Protein AF-A0A5K4FBG6-F1 (afdb_monomer_lite)

Organism: Schistosoma mansoni (NCBI:txid6183)

Sequence (155 aa):
MKANELESYDETVQRMGPLIDKEIAEIKANLTNHGVQFDKVIECRRMFYESEQGARTFNVMIETIQVNKFKSPLVVNYNFTELIKCSEEQKKRYQMQAESRNGSACYVNLPPQYIEEIQKLDGRFSVFYILKHKFSKYLFLIRFGWEVIRVVKAG

Foldseek 3Di:
DDPVVLVVLVVVLVVLVVVLVVLLVVLVVVVVVVVDPSPLLVVLLLLLLCLVLLLVLLVVVLVCVVVPCVPPPLSVPDDCVVVNVVSVVSNVVSVCSNVVRPSVVSPPPPDPVSVVSVVVSSVSSNVSSNSVSVSVSVVVCVVVVVVSVVVSVVD

Radius of gyration: 19.66 Å; chains: 1; bounding box: 56×36×48 Å

Secondary structure (DSSP, 8-state):
--HHHHHHHHHHHHHHHHHHHHHHHHHHHHHHTTT--THHHHHHHHHHHHHHHHHHHHHHHHHHHHH----STTTTT---HHHHHHHHHHHHHHHHHHHTT-GGGGGTT--HHHHHHHHHHHHHHHHHHHHHHHHHHHHHHHHHHHHHHHHHHH-

pLDDT: mean 70.47, std 11.45, range [43.69, 90.88]

Structure (mmCIF, N/CA/C/O backbone):
data_AF-A0A5K4FBG6-F1
#
_entry.id   AF-A0A5K4FBG6-F1
#
loop_
_atom_site.group_PDB
_atom_site.id
_atom_site.type_symbol
_atom_site.label_atom_id
_atom_site.label_alt_id
_atom_site.label_comp_id
_atom_site.label_asym_id
_atom_site.label_entity_id
_atom_site.label_seq_id
_atom_site.pdbx_PDB_ins_code
_atom_site.Cartn_x
_atom_site.Cartn_y
_atom_site.Cartn_z
_atom_site.occupancy
_atom_site.B_iso_or_equiv
_atom_site.auth_seq_id
_atom_site.auth_comp_id
_atom_site.auth_asym_id
_atom_site.auth_atom_id
_atom_site.pdbx_PDB_model_num
ATOM 1 N N . MET A 1 1 ? 8.052 13.661 -16.796 1.00 56.97 1 MET A N 1
ATOM 2 C CA . MET A 1 1 ? 6.845 13.977 -16.003 1.00 56.97 1 MET A CA 1
ATOM 3 C C . MET A 1 1 ? 7.062 15.319 -15.312 1.00 56.97 1 MET A C 1
ATOM 5 O O . MET A 1 1 ? 8.218 15.615 -15.024 1.00 56.97 1 MET A O 1
ATOM 9 N N . LYS A 1 2 ? 6.028 16.151 -15.126 1.00 64.56 2 LYS A N 1
ATOM 10 C CA . LYS A 1 2 ? 6.169 17.510 -14.554 1.00 64.56 2 LYS A CA 1
ATOM 11 C C . LYS A 1 2 ? 6.132 17.451 -13.019 1.00 64.56 2 LYS A C 1
ATOM 13 O O . LYS A 1 2 ? 5.390 16.637 -12.480 1.00 64.56 2 LYS A O 1
ATOM 18 N N . ALA A 1 3 ? 6.902 18.304 -12.336 1.00 68.00 3 ALA A N 1
ATOM 19 C CA . ALA A 1 3 ? 6.976 18.360 -10.866 1.00 68.00 3 ALA A CA 1
ATOM 20 C C . ALA A 1 3 ? 5.586 18.455 -10.203 1.00 68.00 3 ALA A C 1
ATOM 22 O O . ALA A 1 3 ? 5.307 17.722 -9.259 1.00 68.00 3 ALA A O 1
ATOM 23 N N . ASN A 1 4 ? 4.681 19.228 -10.809 1.00 72.88 4 ASN A N 1
ATOM 24 C CA . ASN A 1 4 ? 3.313 19.442 -10.333 1.00 72.88 4 ASN A CA 1
ATOM 25 C C . ASN A 1 4 ? 2.499 18.144 -10.162 1.00 72.88 4 ASN A C 1
ATOM 27 O O . ASN A 1 4 ? 1.625 18.070 -9.306 1.00 72.88 4 ASN A O 1
ATOM 31 N N . GLU A 1 5 ? 2.747 17.110 -10.976 1.00 74.50 5 GLU A N 1
ATOM 32 C CA . GLU A 1 5 ? 2.021 15.840 -10.833 1.00 74.50 5 GLU A CA 1
ATOM 33 C C . GLU A 1 5 ? 2.502 15.053 -9.607 1.00 74.50 5 GLU A C 1
ATOM 35 O O . GLU A 1 5 ? 1.698 14.405 -8.942 1.00 74.50 5 GLU A O 1
ATOM 40 N N . LEU A 1 6 ? 3.802 15.114 -9.292 1.00 71.62 6 LEU A N 1
ATOM 41 C CA . LEU A 1 6 ? 4.362 14.461 -8.108 1.00 71.62 6 LEU A CA 1
ATOM 42 C C . LEU A 1 6 ? 3.855 15.131 -6.828 1.00 71.62 6 LEU A C 1
ATOM 44 O O . LEU A 1 6 ? 3.437 14.428 -5.913 1.00 71.62 6 LEU A O 1
ATOM 48 N N . GLU A 1 7 ? 3.849 16.465 -6.808 1.00 78.44 7 GLU A N 1
ATOM 49 C CA . GLU A 1 7 ? 3.291 17.267 -5.713 1.00 78.44 7 GLU A CA 1
ATOM 50 C C . GLU A 1 7 ? 1.811 16.939 -5.503 1.00 78.44 7 GLU A C 1
ATOM 52 O O . GLU A 1 7 ? 1.404 16.625 -4.390 1.00 78.44 7 GLU A O 1
ATOM 57 N N . SER A 1 8 ? 1.020 16.868 -6.579 1.00 82.69 8 SER A N 1
ATOM 58 C CA . SER A 1 8 ? -0.396 16.498 -6.486 1.00 82.69 8 SER A CA 1
ATOM 59 C C . SER A 1 8 ? -0.616 15.099 -5.887 1.00 82.69 8 SER A C 1
ATOM 61 O O . SER A 1 8 ? -1.532 14.906 -5.080 1.00 82.69 8 SER A O 1
ATOM 63 N N . TYR A 1 9 ? 0.216 14.112 -6.242 1.00 81.44 9 TYR A N 1
ATOM 64 C CA . TYR A 1 9 ? 0.141 12.781 -5.633 1.00 81.44 9 TYR A CA 1
ATOM 65 C C . TYR A 1 9 ? 0.520 12.798 -4.151 1.00 81.44 9 TYR A C 1
ATOM 67 O O . TYR A 1 9 ? -0.192 12.185 -3.355 1.00 81.44 9 TYR A O 1
ATOM 75 N N . ASP A 1 10 ? 1.600 13.491 -3.786 1.00 81.44 10 ASP A N 1
ATOM 76 C CA . ASP A 1 10 ? 2.048 13.619 -2.395 1.00 81.44 10 ASP A CA 1
ATOM 77 C C . ASP A 1 10 ? 0.982 14.304 -1.532 1.00 81.44 10 ASP A C 1
ATOM 79 O O . ASP A 1 10 ? 0.535 13.739 -0.536 1.00 81.44 10 ASP A O 1
ATOM 83 N N . GLU A 1 11 ? 0.457 15.446 -1.982 1.00 88.12 11 GLU A N 1
ATOM 84 C CA . GLU A 1 11 ? -0.641 16.156 -1.320 1.00 88.12 11 GLU A CA 1
ATOM 85 C C . GLU A 1 11 ? -1.874 15.267 -1.137 1.00 88.12 11 GLU A C 1
ATOM 87 O O . GLU A 1 11 ? -2.527 15.296 -0.092 1.00 88.12 11 GLU A O 1
ATOM 92 N N . THR A 1 12 ? -2.216 14.456 -2.143 1.00 88.50 12 THR A N 1
ATOM 93 C CA . THR A 1 12 ? -3.372 13.556 -2.053 1.00 88.50 12 THR A CA 1
ATOM 94 C C . THR A 1 12 ? -3.125 12.436 -1.043 1.00 88.50 12 THR A C 1
ATOM 96 O O . THR A 1 12 ? -4.014 12.120 -0.251 1.00 88.50 12 THR A O 1
ATOM 99 N N . VAL A 1 13 ? -1.925 11.849 -1.025 1.00 82.56 13 VAL A N 1
ATOM 100 C CA . VAL A 1 13 ? -1.536 10.826 -0.041 1.00 82.56 13 VAL A CA 1
ATOM 101 C C . VAL A 1 13 ? -1.555 11.411 1.374 1.00 82.56 13 VAL A C 1
ATOM 103 O O . VAL A 1 13 ? -2.164 10.815 2.265 1.00 82.56 13 VAL A O 1
ATOM 106 N N . GLN A 1 14 ? -0.974 12.597 1.569 1.00 88.62 14 GLN A N 1
ATOM 107 C CA . GLN A 1 14 ? -0.964 13.309 2.850 1.00 88.62 14 GLN A CA 1
ATOM 108 C C . GLN A 1 14 ? -2.370 13.683 3.322 1.00 88.62 14 GLN A C 1
ATOM 110 O O . GLN A 1 14 ? -2.653 13.627 4.514 1.00 88.62 14 GLN A O 1
ATOM 115 N N . ARG A 1 15 ? -3.277 14.015 2.399 1.00 90.88 15 ARG A N 1
ATOM 116 C CA . ARG A 1 15 ? -4.679 14.312 2.718 1.00 90.88 15 ARG A CA 1
ATOM 117 C C . ARG A 1 15 ? -5.472 13.064 3.092 1.00 90.88 15 ARG A C 1
ATOM 119 O O . ARG A 1 15 ? -6.318 13.123 3.979 1.00 90.88 15 ARG A O 1
ATOM 126 N N . MET A 1 16 ? -5.243 11.946 2.406 1.00 88.75 16 MET A N 1
ATOM 127 C CA . MET A 1 16 ? -6.027 10.729 2.619 1.00 88.75 16 MET A CA 1
ATOM 128 C C . MET A 1 16 ? -5.605 9.926 3.845 1.00 88.75 16 MET A C 1
ATOM 130 O O . MET A 1 16 ? -6.476 9.318 4.458 1.00 88.75 16 MET A O 1
ATOM 134 N N . GLY A 1 17 ? -4.321 9.928 4.213 1.00 85.69 17 GLY A N 1
ATOM 135 C CA . GLY A 1 17 ? -3.833 9.200 5.393 1.00 85.69 17 GLY A CA 1
ATOM 136 C C . GLY A 1 17 ? -4.642 9.516 6.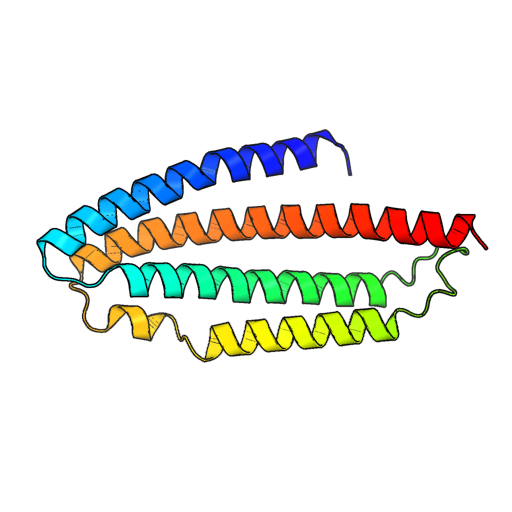661 1.00 85.69 17 GLY A C 1
ATOM 137 O O . GLY A 1 17 ? -5.289 8.616 7.190 1.00 85.69 17 GLY A O 1
ATOM 138 N N . PRO A 1 18 ? -4.740 10.794 7.077 1.00 90.12 18 PRO A N 1
ATOM 139 C CA . PRO A 1 18 ? -5.518 11.190 8.251 1.00 90.12 18 PRO A CA 1
ATOM 140 C C . PRO A 1 18 ? -7.015 10.866 8.157 1.00 90.12 18 PRO A C 1
ATOM 142 O O . PRO A 1 18 ? -7.645 10.576 9.170 1.00 90.12 18 PRO A O 1
ATOM 145 N N . LEU A 1 19 ? -7.606 10.913 6.954 1.00 88.50 19 LEU A N 1
ATOM 146 C CA . LEU A 1 19 ? -9.012 10.537 6.754 1.00 88.50 19 LEU A CA 1
ATOM 147 C C . LEU A 1 19 ? -9.227 9.043 7.004 1.00 88.50 19 LEU A C 1
ATOM 149 O O . LEU A 1 19 ? -10.207 8.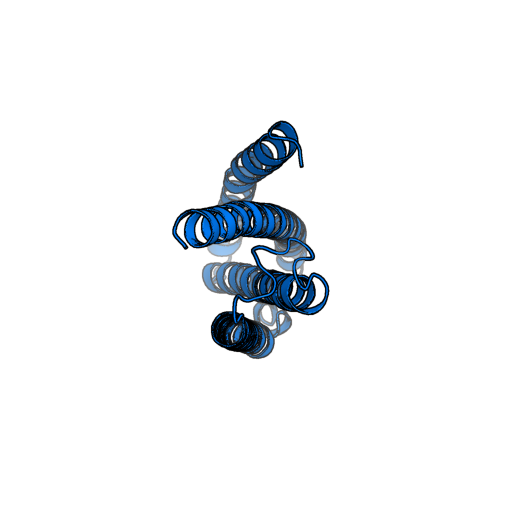664 7.639 1.00 88.50 19 LEU A O 1
ATOM 153 N N . ILE A 1 20 ? -8.301 8.210 6.529 1.00 87.19 20 ILE A N 1
ATOM 154 C CA . ILE A 1 20 ? -8.320 6.766 6.764 1.00 87.19 20 ILE A CA 1
ATOM 155 C C . ILE A 1 20 ? -8.095 6.472 8.246 1.00 87.19 20 ILE A C 1
ATOM 157 O O . ILE A 1 20 ? -8.862 5.708 8.823 1.00 87.19 20 ILE A O 1
ATOM 161 N N . ASP A 1 21 ? -7.116 7.115 8.885 1.00 87.94 21 ASP A N 1
ATOM 162 C CA . ASP A 1 21 ? -6.838 6.931 10.315 1.00 87.94 21 ASP A CA 1
ATOM 163 C C . ASP A 1 21 ? -8.040 7.316 11.188 1.00 87.94 21 ASP A C 1
ATOM 165 O O . ASP A 1 21 ? -8.367 6.615 12.149 1.00 87.94 21 ASP A O 1
ATOM 169 N N . LYS A 1 22 ? -8.742 8.397 10.825 1.00 90.38 22 LYS A N 1
ATOM 170 C CA . LYS A 1 22 ? -9.979 8.809 11.494 1.00 90.38 22 LYS A CA 1
ATOM 171 C C . LYS A 1 22 ? -11.076 7.751 11.356 1.00 90.38 22 LYS A C 1
ATOM 173 O O . LYS A 1 22 ? -11.660 7.366 12.363 1.00 90.38 22 LYS A O 1
ATOM 178 N N . GLU A 1 23 ? -11.340 7.259 10.146 1.00 86.81 23 GLU A N 1
ATOM 179 C CA . GLU A 1 23 ? -12.356 6.216 9.943 1.00 86.81 23 GLU A CA 1
ATOM 180 C C . GLU A 1 23 ? -11.986 4.904 10.646 1.00 86.81 23 GLU A C 1
ATOM 182 O O . GLU A 1 23 ? -12.846 4.263 11.243 1.00 86.81 23 GLU A O 1
ATOM 187 N N . ILE A 1 24 ? -10.703 4.525 10.652 1.00 86.56 24 ILE A N 1
ATOM 188 C CA . ILE A 1 24 ? -10.212 3.383 11.436 1.00 86.56 24 ILE A CA 1
ATOM 189 C C . ILE A 1 24 ? -10.544 3.578 12.912 1.00 86.56 24 ILE A C 1
ATOM 191 O O . ILE A 1 24 ? -11.032 2.645 13.544 1.00 86.56 24 ILE A O 1
ATOM 195 N N . ALA A 1 25 ? -10.279 4.761 13.469 1.00 88.94 25 ALA A N 1
ATOM 196 C CA . ALA A 1 25 ? -10.555 5.047 14.871 1.00 88.94 25 ALA A CA 1
ATOM 197 C C . ALA A 1 25 ? -12.059 4.973 15.188 1.00 88.94 25 ALA A C 1
ATOM 199 O O . ALA A 1 25 ? -12.432 4.385 16.204 1.00 88.94 25 ALA A O 1
ATOM 200 N N . GLU A 1 26 ? -12.915 5.503 14.310 1.00 86.88 26 GLU A N 1
ATOM 201 C CA . GLU A 1 26 ? -14.378 5.450 14.450 1.00 86.88 26 GLU A CA 1
ATOM 202 C C . GLU A 1 26 ? -14.900 4.004 14.402 1.00 86.88 26 GLU A C 1
ATOM 204 O O . GLU A 1 26 ? -15.600 3.567 15.319 1.00 86.88 26 GLU A O 1
ATOM 209 N N . ILE A 1 27 ? -14.488 3.218 13.403 1.00 82.94 27 ILE A N 1
ATOM 210 C CA . ILE A 1 27 ? -14.902 1.813 13.271 1.00 82.94 27 ILE A CA 1
ATOM 211 C C . ILE A 1 27 ? -14.344 0.975 14.432 1.00 82.94 27 ILE A C 1
ATOM 213 O O . ILE A 1 27 ? -15.043 0.122 14.986 1.00 82.94 27 ILE A O 1
ATOM 217 N N . LYS A 1 28 ? -13.102 1.238 14.862 1.00 84.25 28 LYS A N 1
ATOM 218 C CA . LYS A 1 28 ? -12.495 0.579 16.026 1.00 84.25 28 LYS A CA 1
ATOM 219 C C . LYS A 1 28 ? -13.306 0.834 17.289 1.00 84.25 28 LYS A C 1
ATOM 221 O O . LYS A 1 28 ? -13.551 -0.112 18.040 1.00 84.25 28 LYS A O 1
ATOM 226 N N . ALA A 1 29 ? -13.705 2.081 17.529 1.00 85.19 29 ALA A N 1
ATOM 227 C CA . ALA A 1 29 ? -14.519 2.446 18.682 1.00 85.19 29 ALA A CA 1
ATOM 228 C C . ALA A 1 29 ? -15.874 1.724 18.650 1.00 85.19 29 ALA A C 1
ATOM 230 O O . ALA A 1 29 ? -16.243 1.091 19.639 1.00 85.19 29 ALA A O 1
ATOM 231 N N . ASN A 1 30 ? -16.552 1.724 17.497 1.00 80.62 30 ASN A N 1
ATOM 232 C CA . ASN A 1 30 ? -17.812 1.004 17.314 1.00 80.62 30 ASN A CA 1
ATOM 233 C C . ASN A 1 30 ? -17.658 -0.490 17.618 1.00 80.62 30 ASN A C 1
ATOM 235 O O . ASN A 1 30 ? -18.380 -1.026 18.450 1.00 80.62 30 ASN A O 1
ATOM 239 N N . LEU A 1 31 ? -16.681 -1.167 17.015 1.00 75.88 31 LEU A N 1
ATOM 240 C CA . LEU A 1 31 ? -16.495 -2.613 17.176 1.00 75.88 31 LEU A CA 1
ATOM 241 C C . LEU A 1 31 ? -16.027 -3.039 18.568 1.00 75.88 31 LEU A C 1
ATOM 243 O O . LEU A 1 31 ? -16.446 -4.088 19.065 1.00 75.88 31 LEU A O 1
ATOM 247 N N . THR A 1 32 ? -15.186 -2.229 19.213 1.00 79.00 32 THR A N 1
ATOM 248 C CA . THR A 1 32 ? -14.712 -2.506 20.577 1.00 79.00 32 THR A CA 1
ATOM 249 C C . THR A 1 32 ? -15.877 -2.508 21.564 1.00 79.00 32 THR A C 1
ATOM 251 O O . THR A 1 32 ? -15.936 -3.381 22.430 1.00 79.00 32 THR A O 1
ATOM 254 N N . ASN A 1 33 ? -16.860 -1.620 21.377 1.00 79.06 33 ASN A N 1
ATOM 255 C CA . ASN A 1 33 ? -18.080 -1.586 22.190 1.00 79.06 33 ASN A CA 1
ATOM 256 C C . ASN A 1 33 ? -18.920 -2.876 22.084 1.00 79.06 33 ASN A C 1
ATOM 258 O O . ASN A 1 33 ? -19.779 -3.117 22.928 1.00 79.06 33 ASN A O 1
ATOM 262 N N . HIS A 1 34 ? -18.652 -3.725 21.086 1.00 70.88 34 HIS A N 1
ATOM 263 C CA . HIS A 1 34 ? -19.331 -5.002 20.861 1.00 70.88 34 HIS A CA 1
ATOM 264 C C . HIS A 1 34 ? -18.429 -6.230 21.077 1.00 70.88 34 HIS A C 1
ATOM 266 O O . HIS A 1 34 ? -18.809 -7.343 20.717 1.00 70.88 34 HIS A O 1
ATOM 272 N N . GLY A 1 35 ? -17.241 -6.054 21.668 1.00 68.44 35 GLY A N 1
ATOM 273 C CA . GLY A 1 35 ? -16.344 -7.159 22.023 1.00 68.44 35 GLY A CA 1
ATOM 274 C C . GLY A 1 35 ? -15.569 -7.773 20.850 1.00 68.44 35 GLY A C 1
ATOM 275 O O . GLY A 1 35 ? -15.054 -8.884 20.975 1.00 68.44 35 GLY A O 1
ATOM 276 N N . VAL A 1 36 ? -15.463 -7.080 19.711 1.00 67.06 36 VAL A N 1
ATOM 277 C CA . VAL A 1 36 ? -14.757 -7.585 18.523 1.00 67.06 36 VAL A CA 1
ATOM 278 C C . VAL A 1 36 ? -13.307 -7.087 18.472 1.00 67.06 36 VAL A C 1
ATOM 280 O O . VAL A 1 36 ? -13.033 -5.896 18.606 1.00 67.06 36 VAL A O 1
ATOM 283 N N . GLN A 1 37 ? -12.355 -7.992 18.209 1.00 70.25 37 GLN A N 1
ATOM 284 C CA . GLN A 1 37 ? -10.927 -7.664 18.090 1.00 70.25 37 GLN A CA 1
ATOM 285 C C . GLN A 1 37 ? -10.589 -7.065 16.707 1.00 70.25 37 GLN A C 1
ATOM 287 O O . GLN A 1 37 ? -10.148 -7.768 15.797 1.00 70.25 37 GLN A O 1
ATOM 292 N N . PHE A 1 38 ? -10.784 -5.753 16.552 1.00 72.06 38 PHE A N 1
ATOM 293 C CA . PHE A 1 38 ? -10.670 -5.044 15.268 1.00 72.06 38 PHE A CA 1
ATOM 294 C C . PHE A 1 38 ? -9.248 -4.926 14.694 1.00 72.06 38 PHE A C 1
ATOM 296 O O . PHE A 1 38 ? -9.072 -4.946 13.475 1.00 72.06 38 PHE A O 1
ATOM 303 N N . ASP A 1 39 ? -8.225 -4.847 15.551 1.00 72.44 39 ASP A N 1
ATOM 304 C CA . ASP A 1 39 ? -6.846 -4.560 15.124 1.00 72.44 39 ASP A CA 1
ATOM 305 C C . ASP A 1 39 ? -6.317 -5.576 14.099 1.00 72.44 39 ASP A C 1
ATOM 307 O O . ASP A 1 39 ? -5.668 -5.196 13.125 1.00 72.44 39 ASP A O 1
ATOM 311 N N . LYS A 1 40 ? -6.686 -6.856 14.243 1.00 69.62 40 LYS A N 1
ATOM 312 C CA . LYS A 1 40 ? -6.295 -7.911 13.296 1.00 69.62 40 LYS A CA 1
ATOM 313 C C . LYS A 1 40 ? -6.880 -7.704 11.898 1.00 69.62 40 LYS A C 1
ATOM 315 O O . LYS A 1 40 ? -6.215 -8.019 10.915 1.00 69.62 40 LYS A O 1
ATOM 320 N N . VAL A 1 41 ? -8.104 -7.183 11.793 1.00 70.44 41 VAL A N 1
ATOM 321 C CA . VAL A 1 41 ? -8.793 -6.979 10.507 1.00 70.44 41 VAL A CA 1
ATOM 322 C C . VAL A 1 41 ? -8.132 -5.849 9.726 1.00 70.44 41 VAL A C 1
ATOM 324 O O . VAL A 1 41 ? -7.820 -6.013 8.544 1.00 70.44 41 VAL A O 1
ATOM 327 N N . ILE A 1 42 ? -7.866 -4.729 10.403 1.00 74.19 42 ILE A N 1
ATOM 328 C CA . ILE A 1 42 ? -7.151 -3.588 9.822 1.00 74.19 42 ILE A CA 1
ATOM 329 C C . ILE A 1 42 ? -5.757 -3.995 9.384 1.00 74.19 42 ILE A C 1
ATOM 331 O O . ILE A 1 42 ? -5.360 -3.713 8.254 1.00 74.19 42 ILE A O 1
ATOM 335 N N . GLU A 1 43 ? -5.024 -4.683 10.257 1.00 72.44 43 GLU A N 1
ATOM 336 C CA . GLU A 1 43 ? -3.670 -5.115 9.949 1.00 72.44 43 GLU A CA 1
ATOM 337 C C . GLU A 1 43 ? -3.658 -6.031 8.721 1.00 72.44 43 GLU A C 1
ATOM 339 O O . GLU A 1 43 ? -2.867 -5.816 7.801 1.00 72.44 43 GLU A O 1
ATOM 344 N N . CYS A 1 44 ? -4.578 -6.997 8.646 1.00 69.38 44 CYS A N 1
ATOM 345 C CA . CYS A 1 44 ? -4.683 -7.881 7.490 1.00 69.38 44 CYS A CA 1
ATOM 346 C C . CYS A 1 44 ? -4.978 -7.117 6.196 1.00 69.38 44 CYS A C 1
ATOM 348 O O . CYS A 1 44 ? -4.327 -7.382 5.186 1.00 69.38 44 CYS A O 1
ATOM 350 N N . ARG A 1 45 ? -5.894 -6.138 6.210 1.00 73.62 45 ARG A N 1
ATOM 351 C CA . ARG A 1 45 ? -6.204 -5.331 5.017 1.00 73.62 45 ARG A CA 1
ATOM 352 C C . ARG A 1 45 ? -5.062 -4.425 4.598 1.00 73.62 45 ARG A C 1
ATOM 354 O O . ARG A 1 45 ? -4.718 -4.398 3.418 1.00 73.62 45 ARG A O 1
ATOM 361 N N . ARG A 1 46 ? -4.418 -3.758 5.555 1.00 74.56 46 ARG A N 1
ATOM 362 C CA . ARG A 1 46 ? -3.208 -2.970 5.310 1.00 74.56 46 ARG A CA 1
ATOM 363 C C . ARG A 1 46 ? -2.151 -3.816 4.602 1.00 74.56 46 ARG A C 1
ATOM 365 O O . ARG A 1 46 ? -1.645 -3.430 3.553 1.00 74.56 46 ARG A O 1
ATOM 372 N N . MET A 1 47 ? -1.865 -4.996 5.149 1.00 67.88 47 MET A N 1
ATOM 373 C CA . MET A 1 47 ? -0.854 -5.903 4.609 1.00 67.88 47 MET A CA 1
ATOM 374 C C . MET A 1 47 ? -1.253 -6.478 3.245 1.00 67.88 47 MET A C 1
ATOM 376 O O . MET A 1 47 ? -0.391 -6.609 2.381 1.00 67.88 47 MET A O 1
ATOM 380 N N . PHE A 1 48 ? -2.534 -6.786 3.018 1.00 71.44 48 PHE A N 1
ATOM 381 C CA . PHE A 1 48 ? -3.042 -7.214 1.712 1.00 71.44 48 PHE A CA 1
ATOM 382 C C . PHE A 1 48 ? -2.786 -6.152 0.634 1.00 71.44 48 PHE A C 1
ATOM 384 O O . PHE A 1 48 ? -2.186 -6.449 -0.396 1.00 71.44 48 PHE A O 1
ATOM 391 N N . TYR A 1 49 ? -3.151 -4.892 0.883 1.00 73.25 49 TYR A N 1
ATOM 392 C CA . TYR A 1 49 ? -2.920 -3.837 -0.104 1.00 73.25 49 TYR A CA 1
ATOM 393 C C . TYR A 1 49 ? -1.441 -3.506 -0.281 1.00 73.25 49 TYR A C 1
ATOM 395 O O . TYR A 1 49 ? -0.996 -3.304 -1.409 1.00 73.25 49 TYR A O 1
ATOM 403 N N . GLU A 1 50 ? -0.654 -3.486 0.795 1.00 72.25 50 GLU A N 1
ATOM 404 C CA . GLU A 1 50 ? 0.796 -3.291 0.692 1.00 72.25 50 GLU A CA 1
ATOM 405 C C . GLU A 1 50 ? 1.468 -4.399 -0.109 1.00 72.25 50 GLU A C 1
ATOM 407 O O . GLU A 1 50 ? 2.367 -4.118 -0.900 1.00 72.25 50 GLU A O 1
ATOM 412 N N . SER A 1 51 ? 1.012 -5.641 0.045 1.00 74.19 51 SER A N 1
ATOM 413 C CA . SER A 1 51 ? 1.544 -6.766 -0.714 1.00 74.19 51 SER A CA 1
ATOM 414 C C . SER A 1 51 ? 1.109 -6.765 -2.169 1.00 74.19 51 SER A C 1
ATOM 416 O O . SER A 1 51 ? 1.960 -6.849 -3.056 1.00 74.19 51 SER A O 1
ATOM 418 N N . GLU A 1 52 ? -0.178 -6.598 -2.452 1.00 74.06 52 GLU A N 1
ATOM 419 C CA . GLU A 1 52 ? -0.665 -6.554 -3.827 1.00 74.06 52 GLU A CA 1
ATOM 420 C C . GLU A 1 52 ? -0.048 -5.374 -4.599 1.00 74.06 52 GLU A C 1
ATOM 422 O O . GLU A 1 52 ? 0.502 -5.547 -5.691 1.00 74.06 52 GLU A O 1
ATOM 427 N N . GLN A 1 53 ? -0.071 -4.171 -4.019 1.00 75.75 53 GLN A N 1
ATOM 428 C CA . GLN A 1 53 ? 0.480 -2.975 -4.659 1.00 75.75 53 GLN A CA 1
ATOM 429 C C . GLN A 1 53 ? 2.016 -2.978 -4.667 1.00 75.75 53 GLN A C 1
ATOM 431 O O . GLN A 1 53 ? 2.638 -2.522 -5.632 1.00 75.75 53 GLN A O 1
ATOM 436 N N . GLY A 1 54 ? 2.650 -3.552 -3.643 1.00 68.38 54 GLY A N 1
ATOM 437 C CA . GLY A 1 54 ? 4.087 -3.816 -3.617 1.00 68.38 54 GLY A CA 1
ATOM 438 C C . GLY A 1 54 ? 4.501 -4.697 -4.793 1.00 68.38 54 GLY A C 1
ATOM 439 O O . GLY A 1 54 ? 5.308 -4.277 -5.623 1.00 68.38 54 GLY A O 1
ATOM 440 N N . ALA A 1 55 ? 3.871 -5.865 -4.949 1.00 70.81 55 ALA A N 1
ATOM 441 C CA . ALA A 1 55 ? 4.122 -6.785 -6.058 1.00 70.81 55 ALA A CA 1
ATOM 442 C C . ALA A 1 55 ? 3.899 -6.129 -7.433 1.00 70.81 55 ALA A C 1
ATOM 444 O O . ALA A 1 55 ? 4.718 -6.308 -8.340 1.00 70.81 55 ALA A O 1
ATOM 445 N N . ARG A 1 56 ? 2.847 -5.309 -7.583 1.00 73.75 56 ARG A N 1
ATOM 446 C CA . ARG A 1 56 ? 2.608 -4.511 -8.802 1.00 73.75 56 ARG A CA 1
ATOM 447 C C . ARG A 1 56 ? 3.753 -3.530 -9.092 1.00 73.75 56 ARG A C 1
ATOM 449 O O . ARG A 1 56 ? 4.143 -3.388 -10.247 1.00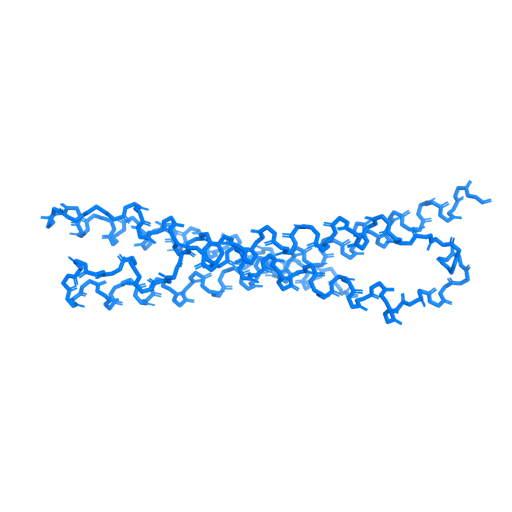 73.75 56 ARG A O 1
ATOM 456 N N . THR A 1 57 ? 4.332 -2.894 -8.068 1.00 67.62 57 THR A N 1
ATOM 457 C CA . THR A 1 57 ? 5.494 -1.983 -8.206 1.00 67.62 57 THR A CA 1
ATOM 458 C C . THR A 1 57 ? 6.687 -2.693 -8.821 1.00 67.62 57 THR A C 1
ATOM 460 O O . THR A 1 57 ? 7.264 -2.205 -9.793 1.00 67.62 57 THR A O 1
ATOM 463 N N . PHE A 1 58 ? 7.029 -3.863 -8.284 1.00 68.75 58 PHE A N 1
ATOM 464 C CA . PHE A 1 58 ? 8.178 -4.627 -8.756 1.00 68.75 58 PHE A CA 1
ATOM 465 C C . PHE A 1 58 ? 7.946 -5.237 -10.139 1.00 68.75 58 PHE A C 1
ATOM 467 O O . PHE A 1 58 ? 8.871 -5.236 -10.943 1.00 68.75 58 PHE A O 1
ATOM 474 N N . ASN A 1 59 ? 6.722 -5.665 -10.470 1.00 72.19 59 ASN A N 1
ATOM 475 C CA . ASN A 1 59 ? 6.386 -6.096 -11.834 1.00 72.19 59 ASN A CA 1
ATOM 476 C C . ASN A 1 59 ? 6.671 -5.006 -12.864 1.00 72.19 59 ASN A C 1
ATOM 478 O O . ASN A 1 59 ? 7.426 -5.221 -13.806 1.00 72.19 59 ASN A O 1
ATOM 482 N N . VAL A 1 60 ? 6.114 -3.816 -12.646 1.00 69.06 60 VAL A N 1
ATOM 483 C CA . VAL A 1 60 ? 6.292 -2.695 -13.571 1.00 69.06 60 VAL A CA 1
ATOM 484 C C . VAL A 1 60 ? 7.759 -2.273 -13.654 1.00 69.06 60 VAL A C 1
ATOM 486 O O . VAL A 1 60 ? 8.220 -1.851 -14.711 1.00 69.06 60 VAL A O 1
ATOM 489 N N . MET A 1 61 ? 8.513 -2.386 -12.558 1.00 66.94 61 MET A N 1
ATOM 490 C CA . MET A 1 61 ? 9.953 -2.133 -12.552 1.00 66.94 61 MET A CA 1
ATOM 491 C C . MET A 1 61 ? 10.707 -3.134 -13.431 1.00 66.94 61 MET A C 1
ATOM 493 O O . MET A 1 61 ? 11.489 -2.710 -14.280 1.00 66.94 61 MET A O 1
ATOM 497 N N . ILE A 1 62 ? 10.445 -4.433 -13.264 1.00 68.75 62 ILE A N 1
ATOM 498 C CA . ILE A 1 62 ? 11.043 -5.498 -14.078 1.00 68.75 62 ILE A CA 1
ATOM 499 C C . ILE A 1 62 ? 10.717 -5.266 -15.558 1.00 68.75 62 ILE A C 1
ATOM 501 O O . ILE A 1 62 ? 11.630 -5.235 -16.379 1.00 68.75 62 ILE A O 1
ATOM 505 N N . GLU A 1 63 ? 9.451 -4.995 -15.889 1.00 70.69 63 GLU A N 1
ATOM 506 C CA . GLU A 1 63 ? 9.021 -4.670 -17.255 1.00 70.69 63 GLU A CA 1
ATOM 507 C C . GLU A 1 63 ? 9.725 -3.421 -17.796 1.00 70.69 63 GLU A C 1
ATOM 509 O O . GLU A 1 63 ? 10.215 -3.422 -18.923 1.00 70.69 63 GLU A O 1
ATOM 514 N N . THR A 1 64 ? 9.827 -2.356 -16.995 1.00 64.81 64 THR A N 1
ATOM 515 C CA . THR A 1 64 ? 10.489 -1.109 -17.405 1.00 64.81 64 THR A CA 1
ATOM 516 C C . THR A 1 64 ? 11.961 -1.358 -17.711 1.00 64.81 64 THR A C 1
ATOM 518 O O . THR A 1 64 ? 12.443 -0.873 -18.728 1.00 64.81 64 THR A O 1
ATOM 521 N N . ILE A 1 65 ? 12.663 -2.125 -16.875 1.00 64.38 65 ILE A N 1
ATOM 522 C CA . ILE A 1 65 ? 14.075 -2.476 -17.071 1.00 64.38 65 ILE A CA 1
ATOM 523 C C . ILE A 1 65 ? 14.256 -3.364 -18.314 1.00 64.38 65 ILE A C 1
ATOM 525 O O . ILE A 1 65 ? 15.189 -3.158 -19.087 1.00 64.38 65 ILE A O 1
ATOM 529 N N . GLN A 1 66 ? 13.371 -4.343 -18.522 1.00 67.12 66 GLN A N 1
ATOM 530 C CA . GLN A 1 66 ? 13.457 -5.292 -19.636 1.00 67.12 66 GLN A CA 1
ATOM 531 C C . GLN A 1 66 ? 13.101 -4.657 -20.991 1.00 67.12 66 GLN A C 1
ATOM 533 O O . GLN A 1 66 ? 13.805 -4.881 -21.978 1.00 67.12 66 GLN A O 1
ATOM 538 N N . VAL A 1 67 ? 12.017 -3.871 -21.050 1.00 62.84 67 VAL A N 1
ATOM 539 C CA . VAL A 1 67 ? 11.498 -3.243 -22.281 1.00 62.84 67 VAL A CA 1
ATOM 540 C C . VAL A 1 67 ? 12.289 -1.988 -22.627 1.00 62.84 67 VAL A C 1
ATOM 542 O O . VAL A 1 67 ? 12.726 -1.826 -23.769 1.00 62.84 67 VAL A O 1
ATOM 545 N N . ASN A 1 68 ? 12.534 -1.115 -21.645 1.00 54.75 68 ASN A N 1
ATOM 546 C CA . ASN A 1 68 ? 13.457 -0.005 -21.819 1.00 54.75 68 ASN A CA 1
ATOM 547 C C . ASN A 1 68 ? 14.862 -0.496 -21.504 1.00 54.75 68 ASN A C 1
ATOM 549 O O . ASN A 1 68 ? 15.466 -0.018 -20.547 1.00 54.75 68 ASN A O 1
ATOM 553 N N . LYS A 1 69 ? 15.426 -1.362 -22.364 1.00 51.56 69 LYS A N 1
ATOM 554 C CA . LYS A 1 69 ? 16.876 -1.310 -22.605 1.00 51.56 69 LYS A CA 1
ATOM 555 C C . LYS A 1 69 ? 17.163 0.153 -22.886 1.00 51.56 69 LYS A C 1
ATOM 557 O O . LYS A 1 69 ? 16.851 0.612 -23.984 1.00 51.56 69 LYS A O 1
ATOM 562 N N . PHE A 1 70 ? 17.542 0.905 -21.855 1.00 49.94 70 PHE A N 1
ATOM 563 C CA . PHE A 1 70 ? 17.512 2.356 -21.861 1.00 49.94 70 PHE A CA 1
ATOM 564 C C . PHE A 1 70 ? 18.298 2.762 -23.100 1.00 49.94 70 PHE A C 1
ATOM 566 O O . PHE A 1 70 ? 19.506 2.572 -23.148 1.00 49.94 70 PHE A O 1
ATOM 573 N N . LYS A 1 71 ? 17.604 3.236 -24.145 1.00 45.72 71 LYS A N 1
ATOM 574 C CA . LYS A 1 71 ? 18.219 3.472 -25.464 1.00 45.72 71 LYS A CA 1
ATOM 575 C C . LYS A 1 71 ? 19.226 4.623 -25.430 1.00 45.72 71 LYS A C 1
ATOM 577 O O . LYS A 1 71 ? 19.811 4.957 -26.451 1.00 45.72 71 LYS A O 1
ATOM 582 N N . SER A 1 72 ? 19.406 5.241 -24.264 1.00 45.75 72 SER A N 1
ATOM 583 C CA . SER A 1 72 ? 20.537 6.107 -23.989 1.00 45.75 72 SER A CA 1
ATOM 584 C C . SER A 1 72 ? 21.816 5.270 -24.088 1.00 45.75 72 SER A C 1
ATOM 586 O O . SER A 1 72 ? 21.964 4.350 -23.282 1.00 45.75 72 SER A O 1
ATOM 588 N N . PRO A 1 73 ? 22.745 5.593 -25.010 1.00 50.69 73 PRO A N 1
ATOM 589 C CA . PRO A 1 73 ? 24.032 4.903 -25.176 1.00 50.69 73 PRO A CA 1
ATOM 590 C C . PRO A 1 73 ? 24.785 4.693 -23.859 1.00 50.69 73 PRO A C 1
ATOM 592 O O . PRO A 1 73 ? 25.517 3.726 -23.693 1.00 50.69 73 PRO A O 1
ATOM 595 N N . LEU A 1 74 ? 24.546 5.587 -22.904 1.00 43.97 74 LEU A N 1
ATOM 596 C CA . LEU A 1 74 ? 25.182 5.615 -21.603 1.00 43.97 74 LEU A CA 1
ATOM 597 C C . LEU A 1 74 ? 24.701 4.490 -20.663 1.00 43.97 74 LEU A C 1
ATOM 599 O O . LEU A 1 74 ? 25.430 4.058 -19.782 1.00 43.97 74 LEU A O 1
ATOM 603 N N . VAL A 1 75 ? 23.479 3.988 -20.851 1.00 48.84 75 VAL A N 1
ATOM 604 C CA . VAL A 1 75 ? 22.845 2.997 -19.960 1.00 48.84 75 VAL A CA 1
ATOM 605 C C . VAL A 1 75 ? 22.868 1.590 -20.553 1.00 48.84 75 VAL A C 1
ATOM 607 O O . VAL A 1 75 ? 22.700 0.615 -19.827 1.00 48.84 75 VAL A O 1
ATOM 610 N N . VAL A 1 76 ? 23.113 1.465 -21.863 1.00 52.44 76 VAL A N 1
ATOM 611 C CA . VAL A 1 76 ? 23.120 0.177 -22.584 1.00 52.44 76 VAL A CA 1
ATOM 612 C C . VAL A 1 76 ? 24.102 -0.828 -21.965 1.00 52.44 76 VAL A C 1
ATOM 614 O O . VAL A 1 76 ? 23.873 -2.031 -22.051 1.00 52.44 76 VAL A O 1
ATOM 617 N N . ASN A 1 77 ? 25.146 -0.342 -21.286 1.00 56.59 77 ASN A N 1
ATOM 618 C CA . ASN A 1 77 ? 26.169 -1.171 -20.648 1.00 56.59 77 ASN A CA 1
ATOM 619 C C . ASN A 1 77 ? 25.878 -1.523 -19.178 1.00 56.59 77 ASN A C 1
ATOM 621 O O . ASN A 1 77 ? 26.631 -2.298 -18.589 1.00 56.59 77 ASN A O 1
ATOM 625 N N . TYR A 1 78 ? 24.825 -0.977 -18.557 1.00 56.62 78 TYR A N 1
ATOM 626 C CA . TYR A 1 78 ? 24.519 -1.290 -17.161 1.00 56.62 78 TYR A CA 1
ATOM 627 C C . TYR A 1 78 ? 23.854 -2.667 -17.048 1.00 56.62 78 TYR A C 1
ATOM 629 O O . TYR A 1 78 ? 22.799 -2.925 -17.631 1.00 56.62 78 TYR A O 1
ATOM 637 N N . ASN A 1 79 ? 24.464 -3.565 -16.273 1.00 64.62 79 ASN A N 1
ATOM 638 C CA . ASN A 1 79 ? 23.909 -4.885 -16.012 1.00 64.62 79 ASN A CA 1
ATOM 639 C C . ASN A 1 79 ? 22.837 -4.808 -14.914 1.00 64.62 79 ASN A C 1
ATOM 641 O O . ASN A 1 79 ? 23.144 -4.707 -13.730 1.00 64.62 79 ASN A O 1
ATOM 645 N N . PHE A 1 80 ? 21.570 -4.921 -15.304 1.00 66.94 80 PHE A N 1
ATOM 646 C CA . PHE A 1 80 ? 20.442 -4.892 -14.372 1.00 66.94 80 PHE A CA 1
ATOM 647 C C . PHE A 1 80 ? 20.136 -6.239 -13.693 1.00 66.94 80 PHE A C 1
ATOM 649 O O . PHE A 1 80 ? 19.156 -6.325 -12.956 1.00 66.94 80 PHE A O 1
ATOM 656 N N . THR A 1 81 ? 20.927 -7.295 -13.917 1.00 72.31 81 THR A N 1
ATOM 657 C CA . THR A 1 81 ? 20.620 -8.658 -13.434 1.00 72.31 81 THR A CA 1
ATOM 658 C C . THR A 1 81 ? 20.399 -8.713 -11.921 1.00 72.31 81 THR A C 1
ATOM 660 O O . THR A 1 81 ? 19.412 -9.292 -11.468 1.00 72.31 81 THR A O 1
ATOM 663 N N . GLU A 1 82 ? 21.264 -8.077 -11.126 1.00 67.62 82 GLU A N 1
ATOM 664 C CA . GLU A 1 82 ? 21.114 -8.057 -9.663 1.00 67.62 82 GLU A CA 1
ATOM 665 C C . GLU A 1 82 ? 19.855 -7.306 -9.220 1.00 67.62 82 GLU A C 1
ATOM 667 O O . GLU A 1 82 ? 19.142 -7.753 -8.320 1.00 67.62 82 GLU A O 1
ATOM 672 N N . LEU A 1 83 ? 19.536 -6.196 -9.891 1.00 63.97 83 LEU A N 1
ATOM 673 C CA . LEU A 1 83 ? 18.346 -5.402 -9.597 1.00 63.97 83 LEU A CA 1
ATOM 674 C C . LEU A 1 83 ? 17.060 -6.159 -9.955 1.00 63.97 83 LEU A C 1
ATOM 676 O O . LEU A 1 83 ? 16.097 -6.123 -9.187 1.00 63.97 83 LEU A O 1
ATOM 680 N N . ILE A 1 84 ? 17.053 -6.869 -11.087 1.00 69.38 84 ILE A N 1
ATOM 681 C CA . ILE A 1 84 ? 15.946 -7.743 -11.494 1.00 69.38 84 ILE A CA 1
ATOM 682 C C . ILE A 1 84 ? 15.761 -8.846 -10.452 1.00 69.38 84 ILE A C 1
ATOM 684 O O . ILE A 1 84 ? 14.655 -9.005 -9.941 1.00 69.38 84 ILE A O 1
ATOM 688 N N . LYS A 1 85 ? 16.838 -9.540 -10.061 1.00 73.25 85 LYS A N 1
ATOM 689 C CA . LYS A 1 85 ? 16.781 -10.601 -9.046 1.00 73.25 85 LYS A CA 1
ATOM 690 C C . LYS A 1 85 ? 16.239 -10.083 -7.711 1.00 73.25 85 LYS A C 1
ATOM 692 O O . LYS A 1 85 ? 15.329 -10.681 -7.143 1.00 73.25 85 LYS A O 1
ATOM 697 N N . CYS A 1 86 ? 16.743 -8.941 -7.239 1.00 68.50 86 CYS A N 1
ATOM 698 C CA . CYS A 1 86 ? 16.245 -8.292 -6.027 1.00 68.50 86 CYS A CA 1
ATOM 699 C C . CYS A 1 86 ? 14.745 -7.971 -6.145 1.00 68.50 86 CYS A C 1
ATOM 701 O O . CYS A 1 86 ? 13.964 -8.302 -5.253 1.00 68.50 86 CYS A O 1
ATOM 703 N N . SER A 1 87 ? 14.317 -7.399 -7.272 1.00 69.88 87 SER A N 1
ATOM 704 C CA . SER A 1 87 ? 12.912 -7.056 -7.525 1.00 69.88 87 SER A CA 1
ATOM 705 C C . SER A 1 87 ? 12.002 -8.287 -7.547 1.00 69.88 87 SER A C 1
ATOM 707 O O . SER A 1 87 ? 10.911 -8.259 -6.976 1.00 69.88 87 SER A O 1
ATOM 709 N N . GLU A 1 88 ? 12.449 -9.389 -8.150 1.00 74.75 88 GLU A N 1
ATOM 710 C CA . GLU A 1 88 ? 11.725 -10.663 -8.159 1.00 74.75 88 GLU A CA 1
ATOM 711 C C . GLU A 1 88 ? 11.597 -11.273 -6.759 1.00 74.75 88 GLU A C 1
ATOM 713 O O . GLU A 1 88 ? 10.523 -11.754 -6.389 1.00 74.75 88 GLU A O 1
ATOM 718 N N . GLU A 1 89 ? 12.659 -11.236 -5.952 1.00 73.88 89 GLU A N 1
ATOM 719 C CA . GLU A 1 89 ? 12.625 -11.713 -4.566 1.00 73.88 89 GLU A CA 1
ATOM 720 C C . GLU A 1 89 ? 11.670 -10.888 -3.695 1.00 73.88 89 GLU A C 1
ATOM 722 O O . GLU A 1 89 ? 10.945 -11.450 -2.868 1.00 73.88 89 GLU A O 1
ATOM 727 N N . GLN A 1 90 ? 11.641 -9.562 -3.873 1.00 70.06 90 GLN A N 1
ATOM 728 C CA . GLN A 1 90 ? 10.684 -8.699 -3.175 1.00 70.06 90 GLN A CA 1
ATOM 729 C C . GLN A 1 90 ? 9.251 -8.999 -3.620 1.00 70.06 90 GLN A C 1
ATOM 731 O O . GLN A 1 90 ? 8.381 -9.212 -2.777 1.00 70.06 90 GLN A O 1
ATOM 736 N N . LYS A 1 91 ? 9.004 -9.116 -4.932 1.00 73.00 91 LYS A N 1
ATOM 737 C CA . LYS A 1 91 ? 7.694 -9.501 -5.475 1.00 73.00 91 LYS A CA 1
ATOM 738 C C . LYS A 1 91 ? 7.188 -10.810 -4.865 1.00 73.00 91 LYS A C 1
ATOM 740 O O . LYS A 1 91 ? 6.051 -10.852 -4.404 1.00 73.00 91 LYS A O 1
ATOM 745 N N . LYS A 1 92 ? 8.020 -11.858 -4.834 1.00 76.88 92 LYS A N 1
ATOM 746 C CA . LYS A 1 92 ? 7.655 -13.162 -4.255 1.00 76.88 92 LYS A CA 1
ATOM 747 C C . LYS A 1 92 ? 7.289 -13.046 -2.776 1.00 76.88 92 LYS A C 1
ATOM 749 O O . LYS A 1 92 ? 6.280 -13.606 -2.361 1.00 76.88 92 LYS A O 1
ATOM 754 N N . ARG A 1 93 ? 8.064 -12.286 -1.991 1.00 72.81 93 ARG A N 1
ATOM 755 C CA . ARG A 1 93 ? 7.754 -12.028 -0.573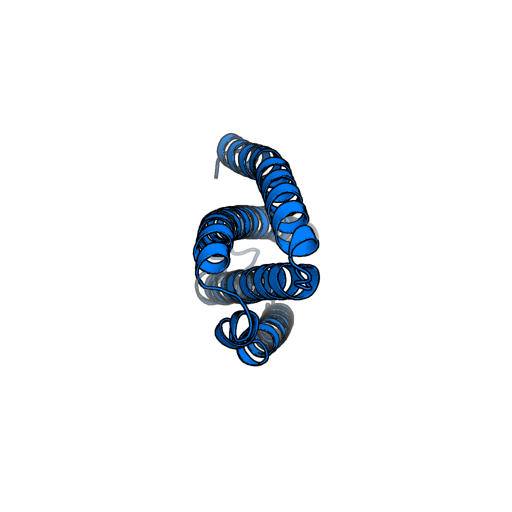 1.00 72.81 93 ARG A CA 1
ATOM 756 C C . ARG A 1 93 ? 6.386 -11.380 -0.400 1.00 72.81 93 ARG A C 1
ATOM 758 O O . ARG A 1 93 ? 5.610 -11.825 0.440 1.00 72.81 93 ARG A O 1
ATOM 765 N N . TYR A 1 94 ? 6.075 -10.378 -1.216 1.00 69.88 94 TYR A N 1
ATOM 766 C CA . TYR A 1 94 ? 4.766 -9.742 -1.183 1.00 69.88 94 TYR A CA 1
ATOM 767 C C . TYR A 1 94 ? 3.647 -10.704 -1.613 1.00 69.88 94 TYR A C 1
ATOM 769 O O . TYR A 1 94 ? 2.653 -10.817 -0.906 1.00 69.88 94 TYR A O 1
ATOM 777 N N . GLN A 1 95 ? 3.818 -11.476 -2.689 1.00 72.25 95 GLN A N 1
ATOM 778 C CA . GLN A 1 95 ? 2.813 -12.461 -3.121 1.00 72.25 95 GLN A CA 1
ATOM 779 C C . GLN A 1 95 ? 2.497 -13.500 -2.034 1.00 72.25 95 GLN A C 1
ATOM 781 O O . GLN A 1 95 ? 1.328 -13.708 -1.723 1.00 72.25 95 GLN A O 1
ATOM 786 N N . MET A 1 96 ? 3.513 -14.071 -1.374 1.00 68.31 96 MET A N 1
ATOM 787 C CA . MET A 1 96 ? 3.299 -15.020 -0.268 1.00 68.31 96 MET A CA 1
ATOM 788 C C . MET A 1 96 ? 2.539 -14.390 0.910 1.00 68.31 96 MET A C 1
ATOM 790 O O . MET A 1 96 ? 1.710 -15.040 1.551 1.00 68.31 96 MET A O 1
ATOM 794 N N . GLN A 1 97 ? 2.803 -13.116 1.214 1.00 68.69 97 GLN A N 1
ATOM 795 C CA . GLN A 1 97 ? 2.083 -12.395 2.267 1.00 68.69 97 GLN A CA 1
ATOM 796 C C . GLN A 1 97 ? 0.615 -12.141 1.904 1.00 68.69 97 GLN A C 1
ATOM 798 O O . GLN A 1 97 ? -0.225 -12.173 2.801 1.00 68.69 97 GLN A O 1
ATOM 803 N N . ALA A 1 98 ? 0.306 -11.923 0.623 1.00 65.69 98 ALA A N 1
ATOM 804 C CA . ALA A 1 98 ? -1.066 -11.794 0.142 1.00 65.69 98 ALA A CA 1
ATOM 805 C C . ALA A 1 98 ? -1.808 -13.143 0.187 1.00 65.69 98 ALA A C 1
ATOM 807 O O . ALA A 1 98 ? -2.908 -13.228 0.727 1.00 65.69 98 ALA A O 1
ATOM 808 N N . GLU A 1 99 ? -1.190 -14.210 -0.331 1.00 64.25 99 GLU A N 1
ATOM 809 C CA . GLU A 1 99 ? -1.791 -15.550 -0.434 1.00 64.25 99 GLU A CA 1
ATOM 810 C C . GLU A 1 99 ? -2.027 -16.207 0.931 1.00 64.25 99 GLU A C 1
ATOM 812 O O . GLU A 1 99 ? -3.091 -16.778 1.171 1.00 64.25 99 GLU A O 1
ATOM 817 N N . SER A 1 100 ? -1.071 -16.090 1.861 1.00 60.19 100 SER A N 1
ATOM 818 C CA . SER A 1 100 ? -1.219 -16.630 3.226 1.00 60.19 100 SER A CA 1
ATOM 819 C C . SER A 1 100 ? -2.345 -15.965 4.024 1.00 60.19 100 SER A C 1
ATOM 821 O O . SER A 1 100 ? -2.770 -16.486 5.055 1.00 60.19 100 SER A O 1
ATOM 823 N N . ARG A 1 101 ? -2.844 -14.817 3.557 1.00 59.94 101 ARG A N 1
ATOM 824 C CA . ARG A 1 101 ? -3.822 -13.979 4.250 1.00 59.94 101 ARG A CA 1
ATOM 825 C C . ARG A 1 101 ? -5.020 -13.743 3.349 1.00 59.94 101 ARG A C 1
ATOM 827 O O . ARG A 1 101 ? -5.362 -12.610 3.023 1.00 59.94 101 ARG A O 1
ATOM 834 N N . ASN A 1 102 ? -5.647 -14.840 2.936 1.00 56.94 102 ASN A N 1
ATOM 835 C CA . ASN A 1 102 ? -6.871 -14.817 2.151 1.00 56.94 102 ASN A CA 1
ATOM 836 C C . ASN A 1 102 ? -7.889 -13.892 2.849 1.00 56.94 102 ASN A C 1
ATOM 838 O O . ASN A 1 102 ? -8.311 -14.173 3.972 1.00 56.94 102 ASN A O 1
ATOM 842 N N . GLY A 1 103 ? -8.224 -12.749 2.236 1.00 55.41 103 GLY A N 1
ATOM 843 C CA . GLY A 1 103 ? -8.932 -11.645 2.905 1.00 55.41 103 GLY A CA 1
ATOM 844 C C . GLY A 1 103 ? -10.280 -12.039 3.523 1.00 55.41 103 GLY A C 1
ATOM 845 O O . GLY A 1 103 ? -10.731 -11.407 4.474 1.00 55.41 103 GLY A O 1
ATOM 846 N N . SER A 1 104 ? -10.886 -13.130 3.047 1.00 54.06 104 SER A N 1
ATOM 847 C CA . SER A 1 104 ? -12.100 -13.744 3.596 1.00 54.06 104 SER A CA 1
ATOM 848 C C . SER A 1 104 ? -11.923 -14.318 5.007 1.00 54.06 104 SER A C 1
ATOM 850 O O . SER A 1 104 ? -12.851 -14.237 5.812 1.00 54.06 104 SER A O 1
ATOM 852 N N . ALA A 1 105 ? -10.735 -14.822 5.357 1.00 56.44 105 ALA A N 1
ATOM 853 C CA . ALA A 1 105 ? -10.453 -15.367 6.687 1.00 56.44 105 ALA A CA 1
ATOM 854 C C . ALA A 1 105 ? -10.564 -14.306 7.799 1.00 56.44 105 ALA A C 1
ATOM 856 O O . ALA A 1 105 ? -10.790 -14.642 8.959 1.00 56.44 105 ALA A O 1
ATOM 857 N N . CYS A 1 106 ? -10.458 -13.020 7.448 1.00 61.75 106 CYS A N 1
ATOM 858 C CA . CYS A 1 106 ? -10.517 -11.919 8.409 1.00 61.75 106 CYS A CA 1
ATOM 859 C C . CYS A 1 106 ? -11.930 -11.661 8.954 1.00 61.75 106 CYS A C 1
ATOM 861 O O . CYS A 1 106 ? -12.066 -11.028 9.998 1.00 61.75 106 CYS A O 1
ATOM 863 N N . TYR A 1 107 ? -12.972 -12.135 8.263 1.00 60.81 107 TYR A N 1
ATOM 864 C CA . TYR A 1 107 ? -14.366 -11.767 8.541 1.00 60.81 107 TYR A CA 1
ATOM 865 C C . TYR A 1 107 ? -15.219 -12.887 9.124 1.00 60.81 107 TYR A C 1
ATOM 867 O O . TYR A 1 107 ? -16.387 -12.652 9.412 1.00 60.81 107 TYR A O 1
ATOM 875 N N . VAL A 1 108 ? -14.661 -14.087 9.313 1.00 62.09 108 VAL A N 1
ATOM 876 C CA . VAL A 1 108 ? -15.439 -15.307 9.606 1.00 62.09 108 VAL A CA 1
ATOM 877 C C . VAL A 1 108 ? -16.352 -15.161 10.833 1.00 62.09 108 VAL A C 1
ATOM 879 O O . VAL A 1 108 ? -17.412 -15.773 10.874 1.00 62.09 108 VAL A O 1
ATOM 882 N N . ASN A 1 109 ? -15.990 -14.303 11.791 1.00 66.56 109 ASN A N 1
ATOM 883 C CA . ASN A 1 109 ? -16.729 -14.112 13.043 1.00 66.56 109 ASN A CA 1
ATOM 884 C C . ASN A 1 109 ? -17.362 -12.715 13.194 1.00 66.56 109 ASN A C 1
ATOM 886 O O . ASN A 1 109 ? -17.746 -12.339 14.300 1.00 66.56 109 ASN A O 1
ATOM 890 N N . LEU A 1 110 ? -17.427 -11.915 12.125 1.00 68.88 110 LEU A N 1
ATOM 891 C CA . LEU A 1 110 ? -17.946 -10.547 12.180 1.00 68.88 110 LEU A CA 1
ATOM 892 C C . LEU A 1 110 ? -19.443 -10.500 11.827 1.00 68.88 110 LEU A C 1
ATOM 894 O O . LEU A 1 110 ? -19.830 -10.990 10.765 1.00 68.88 110 LEU A O 1
ATOM 898 N N . PRO A 1 111 ? -20.288 -9.875 12.668 1.00 72.81 111 PRO A N 1
ATOM 899 C CA . PRO A 1 111 ? -21.680 -9.620 12.318 1.00 72.81 111 PRO A CA 1
ATOM 900 C C . PRO A 1 111 ? -21.820 -8.795 11.024 1.00 72.81 111 PRO A C 1
ATOM 902 O O . PRO A 1 111 ? -21.011 -7.885 10.801 1.00 72.81 111 PRO A O 1
ATOM 905 N N . PRO A 1 112 ? -22.857 -9.045 10.197 1.00 77.56 112 PRO A N 1
ATOM 906 C CA . PRO A 1 112 ? -23.017 -8.398 8.895 1.00 77.56 112 PRO A CA 1
ATOM 907 C C . PRO A 1 112 ? -22.991 -6.868 8.925 1.00 77.56 112 PRO A C 1
ATOM 909 O O . PRO A 1 112 ? -22.426 -6.266 8.015 1.00 77.56 112 PRO A O 1
ATOM 912 N N . GLN A 1 113 ? -23.532 -6.2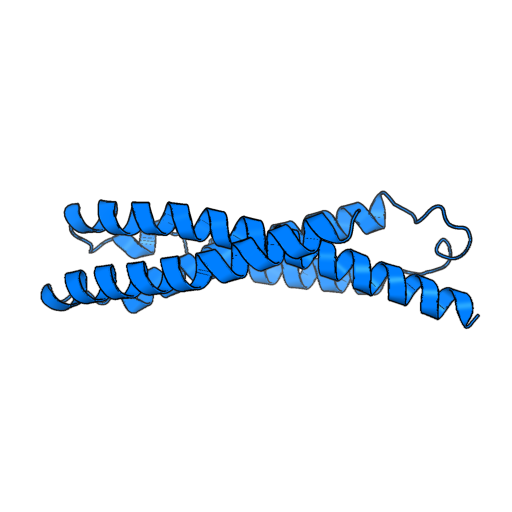28 9.971 1.00 77.19 113 GLN A N 1
ATOM 913 C CA . GLN A 1 113 ? -23.571 -4.763 10.047 1.00 77.19 113 GLN A CA 1
ATOM 914 C C . GLN A 1 113 ? -22.176 -4.115 10.031 1.00 77.19 113 GLN A C 1
ATOM 916 O O . GLN A 1 113 ? -22.002 -3.033 9.480 1.00 77.19 113 GLN A O 1
ATOM 921 N N . TYR A 1 114 ? -21.159 -4.793 10.567 1.00 75.88 114 TYR A N 1
ATOM 922 C CA . TYR A 1 114 ? -19.794 -4.267 10.578 1.00 75.88 114 TYR A CA 1
ATOM 923 C C . TYR A 1 114 ? -19.030 -4.596 9.301 1.00 75.88 114 TYR A C 1
ATOM 925 O O . TYR A 1 114 ? -18.043 -3.935 8.988 1.00 75.88 114 TYR A O 1
ATOM 933 N N . ILE A 1 115 ? -19.478 -5.603 8.544 1.00 74.56 115 ILE A N 1
ATOM 934 C CA . ILE A 1 115 ? -18.897 -5.911 7.236 1.00 74.56 115 ILE A CA 1
ATOM 935 C C . ILE A 1 115 ? -19.067 -4.699 6.316 1.00 74.56 115 ILE A C 1
ATOM 937 O O . ILE A 1 115 ? -18.120 -4.345 5.619 1.00 74.56 115 ILE A O 1
ATOM 941 N N . GLU A 1 116 ? -20.215 -4.019 6.362 1.00 77.06 116 GLU A N 1
ATOM 942 C CA . GLU A 1 116 ? -20.460 -2.821 5.552 1.00 77.06 116 GLU A CA 1
ATOM 943 C C . GLU A 1 116 ? -19.537 -1.651 5.941 1.00 77.06 116 GLU A C 1
ATOM 945 O O . GLU A 1 116 ? -18.946 -1.007 5.071 1.00 77.06 116 GLU A O 1
ATOM 950 N N . GLU A 1 117 ? -19.356 -1.394 7.241 1.00 78.50 117 GLU A N 1
ATOM 951 C CA . GLU A 1 117 ? -18.415 -0.371 7.725 1.00 78.50 117 GLU A CA 1
ATOM 952 C C . GLU A 1 117 ? -16.980 -0.677 7.275 1.00 78.50 117 GLU A C 1
ATOM 954 O O . GLU A 1 117 ? -16.272 0.198 6.772 1.00 78.50 117 GLU A O 1
ATOM 959 N N . ILE A 1 118 ? -16.567 -1.944 7.364 1.00 75.94 118 ILE A N 1
ATOM 960 C CA . ILE A 1 118 ? -15.231 -2.361 6.936 1.00 75.94 118 ILE A CA 1
ATOM 961 C C . ILE A 1 118 ? -15.082 -2.297 5.409 1.00 75.94 118 ILE A C 1
ATOM 963 O O . ILE A 1 118 ? -14.006 -1.961 4.923 1.00 75.94 118 ILE A O 1
ATOM 967 N N . GLN A 1 119 ? -16.131 -2.573 4.632 1.00 77.69 119 GLN A N 1
ATOM 968 C CA . GLN A 1 119 ? -16.105 -2.441 3.170 1.00 77.69 119 GLN A CA 1
ATOM 969 C C . GLN A 1 119 ? -15.919 -0.987 2.719 1.00 77.69 119 GLN A C 1
ATOM 971 O O . GLN A 1 119 ? -15.193 -0.737 1.755 1.00 77.69 119 GLN A O 1
ATOM 976 N N . LYS A 1 120 ? -16.516 -0.018 3.427 1.00 77.69 120 LYS A N 1
ATOM 977 C CA . LYS A 1 120 ? -16.279 1.416 3.164 1.00 77.69 120 LYS A CA 1
ATOM 978 C C . LYS A 1 120 ? -14.802 1.759 3.346 1.00 77.69 120 LYS A C 1
ATOM 980 O O . LYS A 1 120 ? -14.194 2.388 2.477 1.00 77.69 120 LYS A O 1
ATOM 985 N N . LEU A 1 121 ? -14.213 1.256 4.428 1.00 79.06 121 LEU A N 1
ATOM 986 C CA . LEU A 1 121 ? -12.797 1.419 4.719 1.00 79.06 121 LEU A CA 1
ATOM 987 C C . LEU A 1 121 ? -11.900 0.711 3.684 1.00 79.06 121 LEU A C 1
ATOM 989 O O . LEU A 1 121 ? -10.881 1.264 3.274 1.00 79.06 121 LEU A O 1
ATOM 993 N N . ASP A 1 122 ? -12.299 -0.473 3.211 1.00 79.94 122 ASP A N 1
ATOM 994 C CA . ASP A 1 122 ? -11.602 -1.249 2.174 1.00 79.94 122 ASP A CA 1
ATOM 995 C C . ASP A 1 122 ? -11.456 -0.442 0.873 1.00 79.94 122 ASP A C 1
ATOM 997 O O . ASP A 1 122 ? -10.366 -0.344 0.304 1.00 79.94 122 ASP A O 1
ATOM 1001 N N . GLY A 1 123 ? -12.536 0.230 0.457 1.00 81.44 123 GLY A N 1
ATOM 1002 C CA . GLY A 1 123 ? -12.529 1.135 -0.691 1.00 81.44 123 GLY A CA 1
ATOM 1003 C C . GLY A 1 123 ? -11.506 2.265 -0.547 1.00 81.44 123 GLY A C 1
ATOM 1004 O O . GLY A 1 123 ? -10.733 2.523 -1.473 1.00 81.44 123 GLY A O 1
ATOM 1005 N N . ARG A 1 124 ? -11.439 2.913 0.623 1.00 83.44 124 ARG A N 1
ATOM 1006 C CA . ARG A 1 124 ? -10.467 3.995 0.868 1.00 83.44 124 ARG A CA 1
ATOM 1007 C C . ARG A 1 124 ? -9.032 3.497 0.965 1.00 83.44 124 ARG A C 1
ATOM 1009 O O . ARG A 1 124 ? -8.141 4.126 0.392 1.00 83.44 124 ARG A O 1
ATOM 1016 N N . PHE A 1 125 ? -8.805 2.367 1.633 1.00 82.44 125 PHE A N 1
ATOM 1017 C CA . PHE A 1 125 ? -7.490 1.731 1.698 1.00 82.44 125 PHE A CA 1
ATOM 1018 C C . PHE A 1 125 ? -6.949 1.420 0.308 1.00 82.44 125 PHE A C 1
ATOM 1020 O O . PHE A 1 125 ? -5.798 1.749 0.015 1.00 82.44 125 PHE A O 1
ATOM 1027 N N . SER A 1 126 ? -7.785 0.845 -0.557 1.00 83.44 126 SER A N 1
ATOM 1028 C CA . SER A 1 126 ? -7.425 0.555 -1.943 1.00 83.44 126 SER A CA 1
ATOM 1029 C C . SER A 1 126 ? -6.961 1.815 -2.677 1.00 83.44 126 SER A C 1
ATOM 1031 O O . SER A 1 126 ? -5.857 1.850 -3.226 1.00 83.44 126 SER A O 1
ATOM 1033 N N . VAL A 1 127 ? -7.748 2.895 -2.614 1.00 85.81 127 VAL A N 1
ATOM 1034 C CA . VAL A 1 127 ? -7.408 4.173 -3.260 1.00 85.81 127 VAL A CA 1
ATOM 1035 C C . VAL A 1 127 ? -6.098 4.750 -2.710 1.00 85.81 127 VAL A C 1
ATOM 1037 O O . VAL A 1 127 ? -5.232 5.159 -3.489 1.00 85.81 127 VAL A O 1
ATOM 1040 N N . PHE A 1 128 ? -5.904 4.738 -1.390 1.00 86.62 128 PHE A N 1
ATOM 1041 C CA . PHE A 1 128 ? -4.671 5.206 -0.753 1.00 86.62 128 PHE A CA 1
ATOM 1042 C C . PHE A 1 128 ? -3.443 4.420 -1.175 1.00 86.62 128 PHE A C 1
ATOM 1044 O O . PHE A 1 128 ? -2.451 5.021 -1.590 1.00 86.62 128 PHE A O 1
ATOM 1051 N N . TYR A 1 129 ? -3.509 3.093 -1.149 1.00 84.31 129 TYR A N 1
ATOM 1052 C CA . TYR A 1 129 ? -2.368 2.270 -1.521 1.00 84.31 129 TYR A CA 1
ATOM 1053 C C . TYR A 1 129 ? -2.069 2.300 -3.019 1.00 84.31 129 TYR A C 1
ATOM 1055 O O . TYR A 1 129 ? -0.898 2.242 -3.391 1.00 84.31 129 TYR A O 1
ATOM 1063 N N . ILE A 1 130 ? -3.072 2.491 -3.880 1.00 83.56 130 ILE A N 1
ATOM 1064 C CA . ILE A 1 130 ? -2.859 2.755 -5.311 1.00 83.56 130 ILE A CA 1
ATOM 1065 C C . ILE A 1 130 ? -2.111 4.077 -5.514 1.00 83.56 130 ILE A C 1
ATOM 1067 O O . ILE A 1 130 ? -1.166 4.135 -6.305 1.00 83.56 130 ILE A O 1
ATOM 1071 N N . LEU A 1 131 ? -2.509 5.147 -4.819 1.00 82.12 131 LEU A N 1
ATOM 1072 C CA . LEU A 1 131 ? -1.841 6.445 -4.938 1.00 82.12 131 LEU A CA 1
ATOM 1073 C C . LEU A 1 131 ? -0.425 6.406 -4.361 1.00 82.12 131 LEU A C 1
ATOM 1075 O O . LEU A 1 131 ? 0.510 6.861 -5.020 1.00 82.12 131 LEU A O 1
ATOM 1079 N N . LYS A 1 132 ? -0.243 5.759 -3.206 1.00 82.25 132 LYS A N 1
ATOM 1080 C CA . LYS A 1 132 ? 1.073 5.496 -2.614 1.00 82.25 132 LYS A CA 1
ATOM 1081 C C . LYS A 1 132 ? 1.960 4.697 -3.569 1.00 82.25 132 LYS A C 1
ATOM 1083 O O . LYS A 1 132 ? 3.110 5.066 -3.775 1.00 82.25 132 LYS A O 1
ATOM 1088 N N . HIS A 1 133 ? 1.426 3.662 -4.218 1.00 78.81 133 HIS A N 1
ATOM 1089 C CA . HIS A 1 133 ? 2.133 2.881 -5.235 1.00 78.81 133 HIS A CA 1
ATOM 1090 C C . HIS A 1 133 ? 2.565 3.731 -6.431 1.00 78.81 133 HIS A C 1
ATOM 1092 O O . HIS A 1 133 ? 3.731 3.681 -6.825 1.00 78.81 133 HIS A O 1
ATOM 1098 N N . LYS A 1 134 ? 1.654 4.536 -6.995 1.00 77.88 134 LYS A N 1
ATOM 1099 C CA . LYS A 1 134 ? 1.985 5.454 -8.093 1.00 77.88 134 LYS A CA 1
ATOM 1100 C C . LYS A 1 134 ? 3.112 6.394 -7.675 1.00 77.88 134 LYS A C 1
ATOM 1102 O O . LYS A 1 134 ? 4.117 6.483 -8.374 1.00 77.88 134 LYS A O 1
ATOM 1107 N N . PHE A 1 135 ? 2.990 7.014 -6.505 1.00 74.62 135 PHE A N 1
ATOM 1108 C CA . PHE A 1 135 ? 4.008 7.896 -5.945 1.00 74.62 135 PHE A CA 1
ATOM 1109 C C . PHE A 1 135 ? 5.362 7.190 -5.753 1.00 74.62 135 PHE A C 1
ATOM 1111 O O . PHE A 1 135 ? 6.381 7.676 -6.241 1.00 74.62 135 PHE A O 1
ATOM 1118 N N . SER A 1 136 ? 5.386 6.002 -5.137 1.00 72.25 136 SER A N 1
ATOM 1119 C CA . SER A 1 136 ? 6.606 5.202 -4.956 1.00 72.25 136 SER A CA 1
ATOM 1120 C C . SER A 1 136 ? 7.249 4.808 -6.284 1.00 72.25 136 SER A C 1
ATOM 1122 O O . SER A 1 136 ? 8.465 4.927 -6.423 1.00 72.25 136 SER A O 1
ATOM 1124 N N . LYS A 1 137 ? 6.457 4.402 -7.284 1.00 69.19 137 LYS A N 1
ATOM 1125 C CA . LYS A 1 137 ? 6.944 4.135 -8.644 1.00 69.19 137 LYS A CA 1
ATOM 1126 C C . LYS A 1 137 ? 7.640 5.368 -9.226 1.00 69.19 137 LYS A C 1
ATOM 1128 O O . LYS A 1 137 ? 8.715 5.235 -9.807 1.00 69.19 137 LYS A O 1
ATOM 1133 N N . TYR A 1 138 ? 7.068 6.561 -9.064 1.00 70.25 138 TYR A N 1
ATOM 1134 C CA . TYR A 1 138 ? 7.671 7.793 -9.577 1.00 70.25 138 TYR A CA 1
ATOM 1135 C C . TYR A 1 138 ? 8.943 8.188 -8.835 1.00 70.25 138 TYR A C 1
ATOM 1137 O O . TYR A 1 138 ? 9.950 8.452 -9.489 1.00 70.25 138 TYR A O 1
ATOM 1145 N N . LEU A 1 139 ? 8.938 8.172 -7.499 1.00 68.31 139 LEU A N 1
ATOM 1146 C CA . LEU A 1 139 ? 10.147 8.414 -6.709 1.00 68.31 139 LEU A CA 1
ATOM 1147 C C . LEU A 1 139 ? 11.262 7.436 -7.079 1.00 68.31 139 LEU A C 1
ATOM 1149 O O . LEU A 1 139 ? 12.419 7.835 -7.182 1.00 68.31 139 LEU A O 1
ATOM 1153 N N . PHE A 1 140 ? 10.916 6.173 -7.325 1.00 67.12 140 PHE A N 1
ATOM 1154 C CA . PHE A 1 140 ? 11.868 5.171 -7.776 1.00 67.12 140 PHE A CA 1
ATOM 1155 C C . PHE A 1 140 ? 12.429 5.513 -9.159 1.00 67.12 140 PHE A C 1
ATOM 1157 O O . PHE A 1 140 ? 13.643 5.545 -9.322 1.00 67.12 140 PHE A O 1
ATOM 1164 N N . LEU A 1 141 ? 11.581 5.832 -10.142 1.00 64.31 141 LEU A N 1
ATOM 1165 C CA . LEU A 1 141 ? 12.031 6.233 -11.482 1.00 64.31 141 LEU A CA 1
ATOM 1166 C C . LEU A 1 141 ? 12.901 7.494 -11.457 1.00 64.31 141 LEU A C 1
ATOM 1168 O O . LEU A 1 141 ? 13.876 7.562 -12.199 1.00 64.31 141 LEU A O 1
ATOM 1172 N N . ILE A 1 142 ? 12.587 8.470 -10.600 1.00 64.00 142 ILE A N 1
ATOM 1173 C CA . ILE A 1 142 ? 13.425 9.656 -10.396 1.00 64.00 142 ILE A CA 1
ATOM 1174 C C . ILE A 1 142 ? 14.758 9.225 -9.786 1.00 64.00 142 ILE A C 1
ATOM 1176 O O . ILE A 1 142 ? 15.798 9.471 -10.381 1.00 64.00 142 ILE A O 1
ATOM 1180 N N . ARG A 1 143 ? 14.754 8.526 -8.648 1.00 61.69 143 ARG A N 1
ATOM 1181 C CA . ARG A 1 143 ? 15.987 8.123 -7.961 1.00 61.69 143 ARG A CA 1
ATOM 1182 C C . ARG A 1 143 ? 16.889 7.267 -8.849 1.00 61.69 143 ARG A C 1
ATOM 1184 O O . ARG A 1 143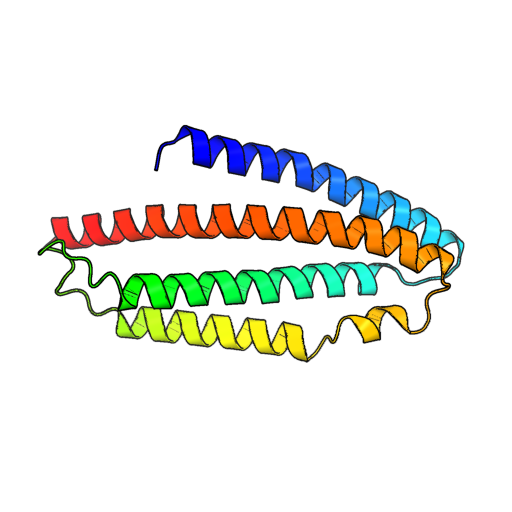 ? 18.073 7.558 -8.947 1.00 61.69 143 ARG A O 1
ATOM 1191 N N . PHE A 1 144 ? 16.343 6.263 -9.530 1.00 58.69 144 PHE A N 1
ATOM 1192 C CA . PHE A 1 144 ? 17.109 5.404 -10.435 1.00 58.69 144 PHE A CA 1
ATOM 1193 C C . PHE A 1 144 ? 17.501 6.115 -11.720 1.00 58.69 144 PHE A C 1
ATOM 1195 O O . PHE A 1 144 ? 18.627 5.943 -12.169 1.00 58.69 144 PHE A O 1
ATOM 1202 N N . GLY A 1 145 ? 16.634 6.954 -12.288 1.00 58.22 145 GLY A N 1
ATOM 1203 C CA . GLY A 1 145 ? 17.004 7.800 -13.420 1.00 58.22 145 GLY A CA 1
ATOM 1204 C C . GLY A 1 145 ? 18.204 8.686 -13.082 1.00 58.22 145 GLY A C 1
ATOM 1205 O O . GLY A 1 145 ? 19.147 8.765 -13.863 1.00 58.22 145 GLY A O 1
ATOM 1206 N N . TRP A 1 146 ? 18.217 9.282 -11.888 1.00 52.81 146 TRP A N 1
ATOM 1207 C CA . TRP A 1 146 ? 19.341 10.071 -11.384 1.00 52.81 146 TRP A CA 1
ATOM 1208 C C . TRP A 1 146 ? 20.585 9.229 -11.104 1.00 52.81 146 TRP A C 1
ATOM 1210 O O . TRP A 1 146 ? 21.681 9.662 -11.447 1.00 52.81 146 TRP A O 1
ATOM 1220 N N . GLU A 1 147 ? 20.442 8.039 -10.523 1.00 53.22 147 GLU A N 1
ATOM 1221 C CA . GLU A 1 147 ? 21.589 7.184 -10.209 1.00 53.22 147 GLU A CA 1
ATOM 1222 C C . GLU A 1 147 ? 22.250 6.630 -11.468 1.00 53.22 147 GLU A C 1
ATOM 1224 O O . GLU A 1 147 ? 23.472 6.657 -11.591 1.00 53.22 147 GLU A O 1
ATOM 1229 N N . VAL A 1 148 ? 21.441 6.244 -12.454 1.00 49.53 148 VAL A N 1
ATOM 1230 C CA . VAL A 1 148 ? 21.907 5.890 -13.793 1.00 49.53 148 VAL A CA 1
ATOM 1231 C C . VAL A 1 148 ? 22.654 7.068 -14.418 1.00 49.53 148 VAL A C 1
ATOM 1233 O O . VAL A 1 148 ? 23.776 6.882 -14.871 1.00 49.53 148 VAL A O 1
ATOM 1236 N N . ILE A 1 149 ? 22.105 8.290 -14.378 1.00 47.53 149 ILE A N 1
ATOM 1237 C CA . ILE A 1 149 ? 22.799 9.496 -14.868 1.00 47.53 149 ILE A CA 1
ATOM 1238 C C . ILE A 1 149 ? 24.113 9.744 -14.106 1.00 47.53 149 ILE A C 1
ATOM 1240 O O . ILE A 1 149 ? 25.095 10.168 -14.713 1.00 47.53 149 ILE A O 1
ATOM 1244 N N . ARG A 1 150 ? 24.148 9.505 -12.790 1.00 48.62 150 ARG A N 1
ATOM 1245 C CA . ARG A 1 150 ? 25.330 9.739 -11.948 1.00 48.62 150 ARG A CA 1
ATOM 1246 C C . ARG A 1 150 ? 26.456 8.759 -12.269 1.00 48.62 150 ARG A C 1
ATOM 1248 O O . ARG A 1 150 ? 27.573 9.209 -12.489 1.00 48.62 150 ARG A O 1
ATOM 1255 N N . VAL A 1 151 ? 26.160 7.459 -12.334 1.00 49.25 151 VAL A N 1
ATOM 1256 C CA . VAL A 1 151 ? 27.135 6.412 -12.699 1.00 49.25 151 VAL A CA 1
ATOM 1257 C C . VAL A 1 151 ? 27.688 6.671 -14.097 1.00 49.25 151 VAL A C 1
ATOM 1259 O O . VAL A 1 151 ? 28.893 6.634 -14.308 1.00 49.25 151 VAL A O 1
ATOM 1262 N N . VAL A 1 152 ? 26.805 7.027 -15.025 1.00 43.69 152 VAL A N 1
ATOM 1263 C CA . VAL A 1 152 ? 27.146 7.393 -16.399 1.00 43.69 152 VAL A CA 1
ATOM 1264 C C . VAL A 1 152 ? 28.075 8.597 -16.499 1.00 43.69 152 VAL A C 1
ATOM 1266 O O . VAL A 1 152 ? 28.940 8.618 -17.359 1.00 43.69 152 VAL A O 1
ATOM 1269 N N . LYS A 1 153 ? 27.882 9.627 -15.671 1.00 48.38 153 LYS A N 1
ATOM 1270 C CA . LYS A 1 153 ? 28.751 10.812 -15.680 1.00 48.38 153 LYS A CA 1
ATOM 1271 C C . LYS A 1 153 ? 30.113 10.564 -15.030 1.00 48.38 153 LYS A C 1
ATOM 1273 O O . LYS A 1 153 ? 30.994 11.403 -15.183 1.00 48.38 153 LYS A O 1
ATOM 1278 N N . ALA A 1 154 ? 30.251 9.494 -14.251 1.00 54.72 154 ALA A N 1
ATOM 1279 C CA . ALA A 1 154 ? 31.471 9.171 -13.520 1.00 54.72 154 ALA A CA 1
ATOM 1280 C C . ALA A 1 154 ? 32.413 8.222 -14.283 1.00 54.72 154 ALA A C 1
ATOM 1282 O O . ALA A 1 154 ? 33.569 8.102 -13.883 1.00 54.72 154 ALA A O 1
ATOM 1283 N N . GLY A 1 155 ? 31.926 7.551 -15.334 1.00 47.31 155 GLY A N 1
ATOM 1284 C CA . GLY A 1 155 ? 32.723 6.720 -16.244 1.00 47.31 155 GLY A CA 1
ATOM 1285 C C . GLY A 1 155 ? 33.004 7.437 -17.553 1.00 47.31 155 GLY A C 1
ATOM 1286 O O . GLY A 1 155 ? 34.144 7.305 -18.041 1.00 47.31 155 GLY A O 1
#